Protein AF-A0A523X5C6-F1 (afdb_monomer_lite)

Sequence (104 aa):
MFSLADKSQGISYTIKERESINISNIHRLRFRIEVPNSISNEQIMSIAQKIVKNTIAHEECHSITLDFGLYGYVDFAPYGNWVKAGEIPIDNYQDYKFKYFFFK

Radius of gyration: 13.51 Å; chains: 1; bounding box: 34×24×35 Å

Foldseek 3Di:
DQPLQVVLPPFDKDFPDWDWDDDPNATEIETEMEGDPDDDPSNVSNNVSNVVVVDVVPDDHLKYKYHHDQFFIKIWHLDDPDPDSGPDDRPVSPSIDIDTDTDD

Secondary structure (DSSP, 8-state):
--TTGGGGTT---EEEEEEEEEETTEEEEEEEEE--SS--HHHHHHHHHHHHHHHHTT---SEEEEE-GGGEEEEEE--SS-S-TTSS---TTTT-EEEEEE--

pLDDT: mean 88.05, std 12.82, range [49.19, 98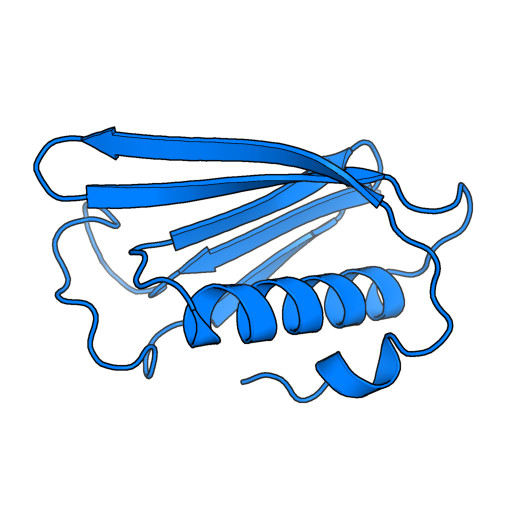.31]

Structure (mmCIF, N/CA/C/O backbone):
data_AF-A0A523X5C6-F1
#
_entry.id   AF-A0A523X5C6-F1
#
loop_
_atom_site.group_PDB
_atom_site.id
_atom_site.type_symbol
_atom_site.label_atom_id
_atom_site.label_alt_id
_atom_site.label_comp_id
_atom_site.label_asym_id
_atom_site.label_entity_id
_atom_site.label_seq_id
_atom_site.pdbx_PDB_ins_code
_atom_site.Cartn_x
_atom_site.Cartn_y
_atom_site.Cartn_z
_atom_site.occupancy
_atom_site.B_iso_or_equiv
_atom_site.auth_seq_id
_atom_site.auth_comp_id
_atom_site.auth_asym_id
_atom_site.auth_atom_id
_atom_site.pdbx_PDB_model_num
ATOM 1 N N . MET A 1 1 ? 7.858 -10.412 2.266 1.00 81.69 1 MET A N 1
ATOM 2 C CA . MET A 1 1 ? 7.269 -9.091 1.951 1.00 81.69 1 MET A CA 1
ATOM 3 C C . MET A 1 1 ? 5.849 -8.914 2.501 1.00 81.69 1 MET A C 1
ATOM 5 O O . MET A 1 1 ? 5.602 -7.884 3.107 1.00 81.69 1 MET A O 1
ATOM 9 N N . PHE A 1 2 ? 4.942 -9.892 2.357 1.00 91.31 2 PHE A N 1
ATOM 10 C CA . PHE A 1 2 ? 3.509 -9.749 2.694 1.00 91.31 2 PHE A CA 1
ATOM 11 C C . PHE A 1 2 ? 3.044 -10.530 3.942 1.00 91.31 2 PHE A C 1
ATOM 13 O O . PHE A 1 2 ? 1.990 -11.162 3.921 1.00 91.31 2 PHE A O 1
ATOM 20 N N . SER A 1 3 ? 3.833 -10.541 5.021 1.00 90.50 3 SER A N 1
ATOM 21 C CA . SER A 1 3 ? 3.575 -11.376 6.211 1.00 90.50 3 SER A CA 1
ATOM 22 C C . SER A 1 3 ? 2.292 -11.040 6.986 1.00 90.50 3 SER A C 1
ATOM 24 O O . SER A 1 3 ? 1.852 -11.846 7.800 1.00 90.50 3 SER A O 1
ATOM 26 N N . LEU A 1 4 ? 1.694 -9.868 6.760 1.00 90.50 4 LEU A N 1
ATOM 27 C CA . LEU A 1 4 ? 0.453 -9.431 7.405 1.00 90.50 4 LEU A CA 1
ATOM 28 C C . LEU A 1 4 ? -0.765 -9.515 6.481 1.00 90.50 4 LEU A C 1
ATOM 30 O O . LEU A 1 4 ? -1.873 -9.294 6.958 1.00 90.50 4 LEU A O 1
ATOM 34 N N . ALA A 1 5 ? -0.604 -9.824 5.189 1.00 87.25 5 ALA A N 1
ATOM 35 C CA . ALA A 1 5 ? -1.713 -9.772 4.230 1.00 87.25 5 ALA A CA 1
ATOM 36 C C . ALA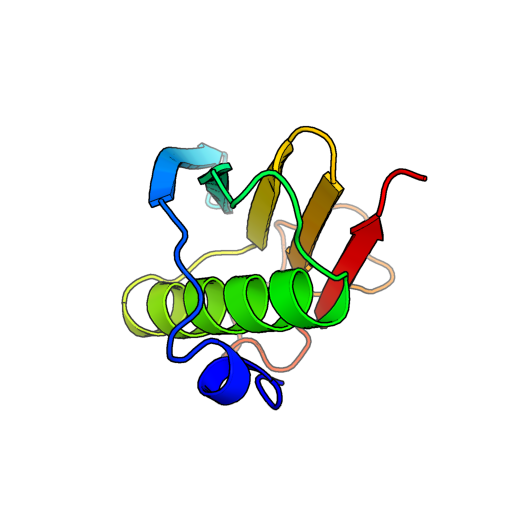 A 1 5 ? -2.899 -10.658 4.651 1.00 87.25 5 ALA A C 1
ATOM 38 O O . ALA A 1 5 ? -4.048 -10.222 4.575 1.00 87.25 5 ALA A O 1
ATOM 39 N N . ASP A 1 6 ? -2.631 -11.855 5.173 1.00 87.56 6 ASP A N 1
ATOM 40 C CA . ASP A 1 6 ? -3.681 -12.801 5.572 1.00 87.56 6 ASP A CA 1
ATOM 41 C C . ASP A 1 6 ? -4.399 -12.368 6.866 1.00 87.56 6 ASP A C 1
ATOM 43 O O . ASP A 1 6 ? -5.574 -12.677 7.059 1.00 87.56 6 ASP A O 1
ATOM 47 N N . LYS A 1 7 ? -3.755 -11.542 7.710 1.00 87.69 7 LYS A N 1
ATOM 48 C CA . LYS A 1 7 ? -4.378 -10.968 8.919 1.00 87.69 7 LYS A CA 1
ATOM 49 C C . LYS A 1 7 ? -5.466 -9.935 8.617 1.00 87.69 7 LYS A C 1
ATOM 51 O O . LYS A 1 7 ? -6.188 -9.530 9.520 1.00 87.69 7 LYS A O 1
ATOM 56 N N . SER A 1 8 ? -5.593 -9.504 7.363 1.00 81.38 8 SER A N 1
ATOM 57 C CA . SER A 1 8 ? -6.647 -8.572 6.951 1.00 81.38 8 SER A CA 1
ATOM 58 C C . SER A 1 8 ? -8.017 -9.237 6.763 1.00 81.38 8 SER A C 1
ATOM 60 O O . SER A 1 8 ? -9.006 -8.555 6.483 1.00 81.38 8 SER A O 1
ATOM 62 N N . GLN A 1 9 ? -8.100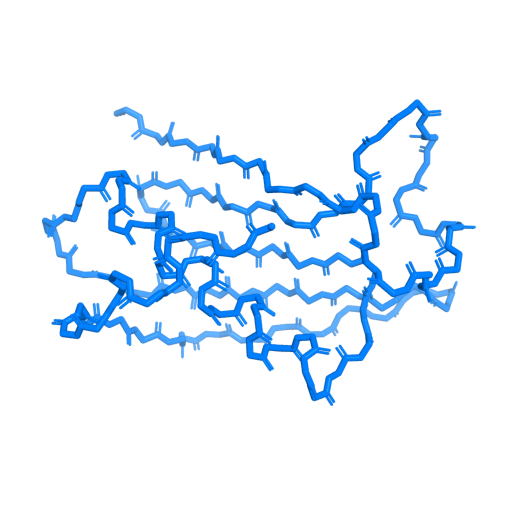 -10.568 6.872 1.00 83.00 9 GLN A N 1
ATOM 63 C CA . GLN A 1 9 ? -9.361 -11.292 6.756 1.00 83.00 9 GLN A CA 1
ATOM 64 C C . GLN A 1 9 ? -10.349 -10.831 7.839 1.00 83.00 9 GLN A C 1
ATOM 66 O O . GLN A 1 9 ? -10.037 -10.824 9.024 1.00 83.00 9 GLN A O 1
ATOM 71 N N . GLY A 1 10 ? -11.551 -10.428 7.420 1.00 83.88 10 GLY A N 1
ATOM 72 C CA . GLY A 1 10 ? -12.589 -9.917 8.321 1.00 83.88 10 GLY A CA 1
ATOM 73 C C . GLY A 1 10 ? -12.493 -8.421 8.646 1.00 83.88 10 GLY A C 1
ATOM 74 O O . GLY A 1 10 ? -13.400 -7.892 9.283 1.00 83.88 10 GLY A O 1
ATOM 75 N N . ILE A 1 11 ? -11.461 -7.712 8.174 1.00 91.00 11 ILE A N 1
ATOM 76 C CA . ILE A 1 11 ? -11.390 -6.251 8.293 1.00 91.00 11 ILE A CA 1
ATOM 77 C C . ILE A 1 11 ? -12.120 -5.625 7.104 1.00 91.00 11 ILE A C 1
ATOM 79 O O . ILE A 1 11 ? -11.767 -5.861 5.948 1.00 91.00 11 ILE A O 1
ATOM 83 N N . SER A 1 12 ? -13.143 -4.819 7.386 1.00 92.62 12 SER A N 1
ATOM 84 C CA . SER A 1 12 ? -13.868 -4.081 6.348 1.00 92.62 12 SER A CA 1
ATOM 85 C C . SER A 1 12 ? -13.021 -2.915 5.840 1.00 92.62 12 SER A C 1
ATOM 87 O O . SER A 1 12 ? -12.487 -2.154 6.639 1.00 92.62 12 SER A O 1
ATOM 89 N N . TYR A 1 13 ? -12.910 -2.763 4.523 1.00 96.06 13 TYR A N 1
ATOM 90 C CA . TYR A 1 13 ? -12.344 -1.583 3.868 1.00 96.06 13 TYR A CA 1
ATOM 91 C C . TYR A 1 13 ? -12.949 -1.440 2.468 1.00 96.06 13 TYR A C 1
ATOM 93 O O . TYR A 1 13 ? -13.361 -2.432 1.864 1.00 96.06 13 TYR A O 1
ATOM 101 N N . THR A 1 14 ? -12.978 -0.216 1.943 1.00 97.25 14 THR A N 1
ATOM 102 C CA . THR A 1 14 ? -13.464 0.073 0.586 1.00 97.25 14 THR A CA 1
ATOM 103 C C . THR A 1 14 ? -12.422 0.880 -0.174 1.00 97.25 14 THR A C 1
ATOM 105 O O . THR A 1 14 ? -11.956 1.907 0.312 1.00 97.25 14 THR A O 1
ATOM 108 N N . ILE A 1 15 ? -12.075 0.454 -1.389 1.00 97.50 15 ILE A N 1
ATOM 109 C CA . ILE A 1 15 ? -11.303 1.288 -2.318 1.00 97.50 15 ILE A CA 1
ATOM 110 C C . ILE A 1 15 ? -12.276 2.310 -2.913 1.00 97.50 15 ILE A C 1
ATOM 112 O O . ILE A 1 15 ? -13.137 1.948 -3.712 1.00 97.50 15 ILE A O 1
ATOM 116 N N . LYS A 1 16 ? -12.174 3.572 -2.493 1.00 97.81 16 LYS A N 1
ATOM 117 C CA . LYS A 1 16 ? -13.020 4.668 -2.994 1.00 97.81 16 LYS A CA 1
ATOM 118 C C . LYS A 1 16 ? -12.563 5.177 -4.348 1.00 97.81 16 LYS A C 1
ATOM 120 O O . LYS A 1 16 ? -13.385 5.585 -5.157 1.00 97.81 16 LYS A O 1
ATOM 125 N N . GLU A 1 17 ? -11.255 5.182 -4.561 1.00 97.19 17 GLU A N 1
ATOM 126 C CA . GLU A 1 17 ? -10.638 5.756 -5.748 1.00 97.19 17 GLU A CA 1
ATOM 127 C C . GLU A 1 17 ? -9.387 4.962 -6.112 1.00 97.19 17 GLU A C 1
ATOM 129 O O . GLU A 1 17 ? -8.656 4.506 -5.227 1.00 97.19 17 GLU A O 1
ATOM 134 N N . ARG A 1 18 ? -9.158 4.800 -7.417 1.00 96.88 18 ARG A N 1
ATOM 135 C CA . ARG A 1 18 ? -7.952 4.210 -7.998 1.00 96.88 18 ARG A CA 1
ATOM 136 C C . ARG A 1 18 ? -7.510 5.089 -9.161 1.00 96.88 18 ARG A C 1
ATOM 138 O O . ARG A 1 18 ? -8.195 5.158 -10.177 1.00 96.88 18 ARG A O 1
ATOM 145 N N . GLU A 1 19 ? -6.350 5.706 -9.021 1.00 96.44 19 GLU A N 1
ATOM 146 C CA . GLU A 1 19 ? -5.722 6.529 -10.047 1.00 96.44 19 GLU A CA 1
ATOM 147 C C . GLU A 1 19 ? -4.522 5.785 -10.636 1.00 96.44 19 GLU A C 1
ATOM 149 O O . GLU A 1 19 ? -3.684 5.248 -9.908 1.00 96.44 19 GLU A O 1
ATOM 154 N N . SER A 1 20 ? -4.432 5.781 -11.964 1.00 94.69 20 SER A N 1
ATOM 155 C CA . SER A 1 20 ? -3.280 5.277 -12.710 1.00 94.69 20 SER A CA 1
ATOM 156 C C . SER A 1 20 ? -2.544 6.455 -13.336 1.00 94.69 20 SER A C 1
ATOM 158 O O . SER A 1 20 ? -3.081 7.130 -14.214 1.00 94.69 20 SER A O 1
ATOM 160 N N . ILE A 1 21 ? -1.303 6.677 -12.916 1.00 90.62 21 ILE A N 1
ATOM 161 C CA . ILE A 1 21 ? -0.465 7.788 -13.363 1.00 90.62 21 ILE A CA 1
ATOM 162 C C . ILE A 1 21 ? 0.630 7.227 -14.268 1.00 90.62 21 ILE A C 1
ATOM 164 O O . ILE A 1 21 ? 1.498 6.486 -13.810 1.00 90.62 21 ILE A O 1
ATOM 168 N N . ASN A 1 22 ? 0.590 7.604 -15.547 1.00 89.50 22 ASN A N 1
ATOM 169 C CA . ASN A 1 22 ? 1.549 7.182 -16.566 1.00 89.50 22 ASN A CA 1
ATOM 170 C C . ASN A 1 22 ? 2.326 8.394 -17.082 1.00 89.50 22 ASN A C 1
ATOM 172 O O . ASN A 1 22 ? 1.745 9.262 -17.733 1.00 89.50 22 ASN A O 1
ATOM 176 N N . ILE A 1 23 ? 3.627 8.468 -16.794 1.00 83.44 23 ILE A N 1
ATOM 177 C CA . ILE A 1 23 ? 4.498 9.561 -17.258 1.00 83.44 23 ILE A CA 1
ATOM 178 C C . ILE A 1 23 ? 5.827 8.970 -17.716 1.00 83.44 23 ILE A C 1
ATOM 180 O O . ILE A 1 23 ? 6.529 8.367 -16.914 1.00 83.44 23 ILE A O 1
ATOM 184 N N . SER A 1 24 ? 6.195 9.172 -18.985 1.00 80.56 24 SER A N 1
ATOM 185 C CA . SER A 1 24 ? 7.505 8.779 -19.536 1.00 80.56 24 SER A CA 1
ATOM 186 C C . SER A 1 24 ? 7.920 7.343 -19.169 1.00 80.56 24 SER A C 1
ATOM 188 O O . SER A 1 24 ? 9.002 7.128 -18.634 1.00 80.56 24 SER A O 1
ATOM 190 N N . ASN A 1 25 ? 7.036 6.372 -19.433 1.00 80.06 25 ASN A N 1
ATOM 191 C CA . ASN A 1 25 ? 7.170 4.937 -19.108 1.00 80.06 25 ASN A CA 1
ATOM 192 C C . ASN A 1 25 ? 7.106 4.566 -17.617 1.00 80.06 25 ASN A C 1
ATOM 194 O O . ASN A 1 25 ? 7.176 3.390 -17.275 1.00 80.06 25 ASN A O 1
ATOM 198 N N . ILE A 1 26 ? 6.897 5.536 -16.728 1.00 83.38 26 ILE A N 1
ATOM 199 C CA . ILE A 1 26 ? 6.686 5.293 -15.304 1.00 83.38 26 ILE A CA 1
ATOM 200 C C . ILE A 1 26 ? 5.190 5.110 -15.066 1.00 83.38 26 ILE A C 1
ATOM 202 O O . ILE A 1 26 ? 4.418 6.060 -15.200 1.00 83.38 26 ILE A O 1
ATOM 206 N N . HIS A 1 27 ? 4.804 3.899 -14.675 1.00 89.62 27 HIS A N 1
ATOM 207 C CA . HIS A 1 27 ? 3.449 3.562 -14.244 1.00 89.62 27 HIS A CA 1
ATOM 208 C C . HIS A 1 27 ? 3.360 3.536 -12.715 1.00 89.62 27 HIS A C 1
ATOM 210 O O . HIS A 1 27 ? 4.037 2.732 -12.070 1.00 89.62 27 HIS A O 1
ATOM 216 N N . ARG A 1 28 ? 2.541 4.411 -12.127 1.00 91.25 28 ARG A N 1
ATOM 217 C CA . ARG A 1 28 ? 2.290 4.481 -10.679 1.00 91.25 28 ARG A CA 1
ATOM 218 C C . ARG A 1 28 ? 0.808 4.357 -10.393 1.00 91.25 28 ARG A C 1
ATOM 220 O O . ARG A 1 28 ? -0.015 4.890 -11.134 1.00 91.25 28 ARG A O 1
ATOM 227 N N . LEU A 1 29 ? 0.487 3.736 -9.268 1.00 95.00 29 LEU A N 1
ATOM 228 C CA . LEU A 1 29 ? -0.886 3.585 -8.814 1.00 95.00 29 LEU A CA 1
ATOM 229 C C . LEU A 1 29 ? -1.089 4.322 -7.497 1.00 95.00 29 LEU A C 1
ATOM 231 O O . LEU A 1 29 ? -0.269 4.217 -6.582 1.00 95.00 29 LEU A O 1
ATOM 235 N N . ARG A 1 30 ? -2.210 5.029 -7.387 1.00 97.00 30 ARG A N 1
ATOM 236 C CA . ARG A 1 30 ? -2.677 5.608 -6.129 1.00 97.00 30 ARG A CA 1
ATOM 237 C C . ARG A 1 30 ? -4.068 5.085 -5.819 1.00 97.00 30 ARG A C 1
ATOM 239 O O . ARG A 1 30 ? -4.933 5.064 -6.687 1.00 97.00 30 ARG A O 1
ATOM 246 N N . PHE A 1 31 ? -4.292 4.693 -4.574 1.00 98.19 31 PHE A N 1
ATOM 247 C CA . PHE A 1 31 ? -5.594 4.255 -4.094 1.00 98.19 31 PHE A CA 1
ATOM 248 C C . PHE A 1 31 ? -6.024 5.106 -2.904 1.00 98.19 31 PHE A C 1
ATOM 250 O O . PHE A 1 31 ? -5.221 5.333 -2.000 1.00 98.19 31 PHE A O 1
ATOM 257 N N . ARG A 1 32 ? -7.294 5.522 -2.867 1.00 98.19 32 ARG A N 1
ATOM 258 C CA . ARG A 1 32 ? -7.926 6.060 -1.654 1.00 98.19 32 ARG A CA 1
ATOM 259 C C . ARG A 1 32 ? -8.742 4.963 -0.991 1.00 98.19 32 ARG A C 1
ATOM 261 O O . ARG A 1 32 ? -9.631 4.384 -1.619 1.00 98.19 32 ARG A O 1
ATOM 268 N N . ILE A 1 33 ? -8.443 4.692 0.272 1.00 97.94 33 ILE A N 1
ATOM 269 C CA . ILE A 1 33 ? -9.016 3.600 1.049 1.00 97.94 33 ILE A CA 1
ATOM 270 C C . ILE A 1 33 ? -9.851 4.181 2.187 1.00 97.94 33 ILE A C 1
ATOM 272 O O . ILE A 1 33 ? -9.350 4.907 3.040 1.00 97.94 33 ILE A O 1
ATOM 276 N N . GLU A 1 34 ? -11.132 3.834 2.209 1.00 97.56 34 GLU A N 1
ATOM 277 C CA . GLU A 1 34 ? -11.995 4.063 3.363 1.00 97.56 34 GLU A CA 1
ATOM 278 C C . GLU A 1 34 ? -11.917 2.856 4.300 1.00 97.56 34 GLU A C 1
ATOM 280 O O . GLU A 1 34 ? -12.034 1.703 3.872 1.00 97.56 34 GLU A O 1
ATOM 285 N N . VAL A 1 35 ? -11.730 3.139 5.584 1.00 96.19 35 VAL A N 1
ATOM 286 C CA . VAL A 1 35 ? -11.641 2.167 6.677 1.00 96.19 35 VAL A CA 1
ATOM 287 C C . VAL A 1 35 ? -12.582 2.584 7.814 1.00 96.19 35 VAL A C 1
ATOM 289 O O . VAL A 1 35 ? -13.005 3.741 7.853 1.00 96.19 35 VAL A O 1
ATOM 292 N N . PRO A 1 36 ? -12.943 1.675 8.738 1.00 93.25 36 PRO A N 1
ATOM 293 C CA . PRO A 1 36 ? -13.773 2.005 9.889 1.00 93.25 36 PRO A CA 1
ATOM 294 C C . PRO A 1 36 ? -13.159 3.108 10.757 1.00 93.25 36 PRO A C 1
ATOM 296 O O . PRO A 1 36 ? -11.941 3.197 10.880 1.00 93.25 36 PRO A O 1
ATOM 299 N N . ASN A 1 37 ? -14.017 3.865 11.452 1.00 87.88 37 ASN A N 1
ATOM 300 C CA . ASN A 1 37 ? -13.617 4.961 12.350 1.00 87.88 37 ASN A CA 1
ATOM 301 C C . ASN A 1 37 ? -12.671 4.533 13.491 1.00 87.88 37 ASN A C 1
ATOM 303 O O . ASN A 1 37 ? -12.011 5.371 14.106 1.00 87.88 37 ASN A O 1
ATOM 307 N N . SER A 1 38 ? -12.609 3.239 13.800 1.00 90.94 38 SER A N 1
ATOM 308 C CA . SER A 1 38 ? -11.642 2.670 14.731 1.00 90.94 38 SER A CA 1
ATOM 309 C C . SER A 1 38 ? -10.881 1.559 14.024 1.00 90.94 38 SER A C 1
ATOM 311 O O . SER A 1 38 ? -11.445 0.513 13.701 1.00 90.94 38 SER A O 1
ATOM 313 N N . ILE A 1 39 ? -9.604 1.816 13.754 1.00 94.19 39 ILE A N 1
ATOM 314 C CA . ILE A 1 39 ? -8.698 0.873 13.114 1.00 94.19 39 ILE A CA 1
ATOM 315 C C . ILE A 1 39 ? -7.297 1.048 13.700 1.00 94.19 39 ILE A C 1
ATOM 317 O O . ILE A 1 39 ? -6.850 2.167 13.950 1.00 94.19 39 ILE A O 1
ATOM 321 N N . SER A 1 40 ? -6.606 -0.060 13.958 1.00 95.06 40 SER A N 1
ATOM 322 C CA . SER A 1 40 ? -5.234 -0.025 14.464 1.00 95.06 40 SER A CA 1
ATOM 323 C C . SER A 1 40 ? -4.211 0.103 13.333 1.00 95.06 40 SER A C 1
ATOM 325 O O . SER A 1 40 ? -4.458 -0.286 12.188 1.00 95.06 40 SER A O 1
ATOM 327 N N . ASN A 1 41 ? -3.006 0.564 13.670 1.00 95.69 41 ASN A N 1
ATOM 328 C CA . ASN A 1 41 ? -1.893 0.606 12.720 1.00 95.69 41 ASN A CA 1
ATOM 329 C C . ASN A 1 41 ? -1.593 -0.780 12.124 1.00 95.69 41 ASN A C 1
ATOM 331 O O . ASN A 1 41 ? -1.375 -0.884 10.922 1.00 95.69 41 ASN A O 1
ATOM 335 N N . GLU A 1 42 ? -1.644 -1.860 12.916 1.00 95.81 42 GLU A N 1
ATOM 336 C CA . GLU A 1 42 ? -1.424 -3.224 12.402 1.00 95.81 42 GLU A CA 1
ATOM 337 C C . GLU A 1 42 ? -2.504 -3.632 11.387 1.00 95.81 42 GLU A C 1
ATOM 339 O O . GLU A 1 42 ? -2.199 -4.242 10.359 1.00 95.81 42 GLU A O 1
ATOM 344 N N . GLN A 1 43 ? -3.760 -3.245 11.626 1.00 95.94 43 GLN A N 1
ATOM 345 C CA . GLN A 1 43 ? -4.857 -3.492 10.692 1.00 95.94 43 GLN A CA 1
ATOM 346 C C . GLN A 1 43 ? -4.657 -2.724 9.378 1.00 95.94 43 GLN A C 1
ATOM 348 O O . GLN A 1 43 ? -4.771 -3.329 8.309 1.00 95.94 43 GLN A O 1
ATOM 353 N N . ILE A 1 44 ? -4.260 -1.447 9.437 1.00 96.81 44 ILE A N 1
ATOM 354 C CA . ILE A 1 44 ? -3.896 -0.657 8.246 1.00 96.81 44 ILE A CA 1
ATOM 355 C C . ILE A 1 44 ? -2.759 -1.338 7.475 1.00 96.81 44 ILE A C 1
ATOM 357 O O . ILE A 1 44 ? -2.854 -1.514 6.260 1.00 96.81 44 ILE A O 1
ATOM 361 N N . MET A 1 45 ? -1.710 -1.787 8.171 1.00 97.44 45 MET A N 1
ATOM 362 C CA . MET A 1 45 ? -0.587 -2.496 7.549 1.00 97.44 45 MET A CA 1
ATOM 363 C C . MET A 1 45 ? -1.038 -3.786 6.854 1.00 97.44 45 MET A C 1
ATOM 365 O O . MET A 1 45 ? -0.602 -4.066 5.737 1.00 97.44 45 MET A O 1
ATOM 369 N N . SER A 1 46 ? -1.925 -4.562 7.485 1.00 97.38 46 SER A N 1
ATOM 370 C CA . SER A 1 46 ? -2.459 -5.803 6.908 1.00 97.38 46 SER A CA 1
ATOM 371 C C . SER A 1 46 ? -3.272 -5.549 5.632 1.00 97.38 46 SER A C 1
ATOM 373 O O . SER A 1 46 ? -3.065 -6.231 4.624 1.00 97.38 46 SER A O 1
ATOM 375 N N . ILE A 1 47 ? -4.137 -4.525 5.639 1.00 97.62 47 ILE A N 1
ATOM 376 C CA . ILE A 1 47 ? -4.934 -4.113 4.476 1.00 97.62 47 ILE A CA 1
ATOM 377 C C . ILE A 1 47 ? -4.011 -3.642 3.356 1.00 97.62 47 ILE A C 1
ATOM 379 O O . ILE A 1 47 ? -4.157 -4.082 2.217 1.00 97.62 47 ILE A O 1
ATOM 383 N N . ALA A 1 48 ? -3.022 -2.808 3.681 1.00 97.88 48 ALA A N 1
ATOM 384 C CA . ALA A 1 48 ? -2.058 -2.314 2.711 1.00 97.88 48 ALA A CA 1
ATOM 385 C C . ALA A 1 48 ? -1.304 -3.455 2.015 1.00 97.88 48 ALA A C 1
ATOM 387 O O . ALA A 1 48 ? -1.217 -3.487 0.787 1.00 97.88 48 ALA A O 1
ATOM 388 N N . GLN A 1 49 ? -0.819 -4.434 2.784 1.00 97.75 49 GLN A N 1
ATOM 389 C CA . GLN A 1 49 ? -0.128 -5.595 2.227 1.00 97.75 49 GLN A CA 1
ATOM 390 C C . GLN A 1 49 ? -1.033 -6.448 1.339 1.00 97.75 49 GLN A C 1
ATOM 392 O O . GLN A 1 49 ? -0.580 -6.899 0.288 1.00 97.75 49 GLN A O 1
ATOM 397 N N . LYS A 1 50 ? -2.302 -6.648 1.718 1.00 97.19 50 LYS A N 1
ATOM 398 C CA . LYS A 1 50 ? -3.271 -7.376 0.888 1.00 97.19 50 LYS A CA 1
ATOM 399 C C . LYS A 1 50 ? -3.559 -6.655 -0.426 1.00 97.1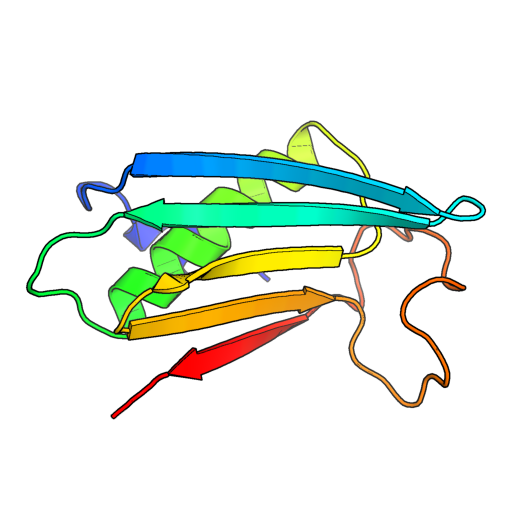9 50 LYS A C 1
ATOM 401 O O . LYS A 1 50 ? -3.535 -7.298 -1.472 1.00 97.19 50 LYS A O 1
ATOM 406 N N . ILE A 1 51 ? -3.815 -5.345 -0.382 1.00 97.25 51 ILE A N 1
ATOM 407 C CA . ILE A 1 51 ? -4.088 -4.553 -1.589 1.00 97.25 51 IL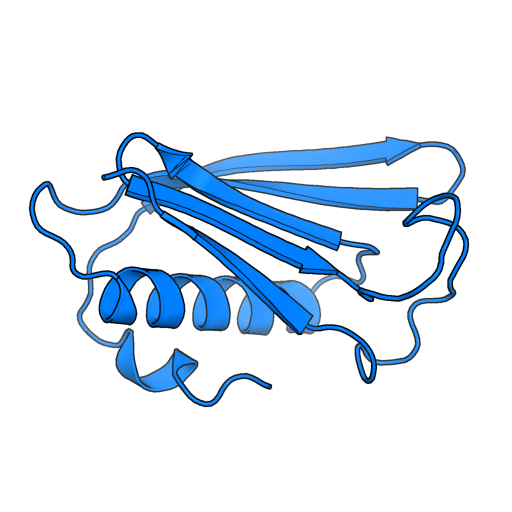E A CA 1
ATOM 408 C C . ILE A 1 51 ? -2.885 -4.621 -2.527 1.00 97.25 51 ILE A C 1
ATOM 410 O O . ILE A 1 51 ? -3.052 -5.012 -3.675 1.00 97.25 51 ILE A O 1
ATOM 414 N N . VAL A 1 52 ? -1.674 -4.339 -2.033 1.00 96.75 52 VAL A N 1
ATOM 415 C CA . VAL A 1 52 ? -0.458 -4.394 -2.858 1.00 96.75 52 VAL A CA 1
ATOM 416 C C . VAL A 1 52 ? -0.244 -5.788 -3.444 1.00 96.75 52 VAL A C 1
ATOM 418 O O . VAL A 1 52 ? -0.056 -5.890 -4.651 1.00 96.75 52 VAL A O 1
ATOM 421 N N . LYS A 1 53 ? -0.318 -6.852 -2.629 1.00 95.50 53 LYS A N 1
ATOM 422 C CA . LYS A 1 53 ? -0.150 -8.244 -3.087 1.00 95.50 53 LYS A CA 1
ATOM 423 C C . LYS A 1 53 ? -1.115 -8.582 -4.223 1.00 95.50 53 LYS A C 1
ATOM 425 O O . LYS A 1 53 ? -0.706 -9.196 -5.202 1.00 95.50 53 LYS A O 1
ATOM 430 N N . ASN A 1 54 ? -2.376 -8.172 -4.097 1.00 95.06 54 ASN A N 1
ATOM 431 C CA . ASN A 1 54 ? -3.383 -8.409 -5.125 1.00 95.06 54 ASN A CA 1
ATOM 432 C C . ASN A 1 54 ? -3.127 -7.569 -6.379 1.00 95.06 54 ASN A C 1
ATOM 434 O O . ASN A 1 54 ? -3.258 -8.093 -7.478 1.00 95.06 54 ASN A O 1
ATOM 438 N N . THR A 1 55 ? -2.749 -6.298 -6.237 1.00 95.62 55 THR A N 1
ATOM 439 C CA . THR A 1 55 ? -2.471 -5.412 -7.375 1.00 95.62 55 THR A CA 1
ATOM 440 C C . THR A 1 55 ? -1.308 -5.939 -8.211 1.00 95.62 55 THR A C 1
ATOM 442 O O . THR A 1 55 ? -1.480 -6.172 -9.402 1.00 95.62 55 THR A O 1
ATOM 445 N N . ILE A 1 56 ? -0.161 -6.232 -7.587 1.00 93.56 56 ILE A N 1
ATOM 446 C CA . ILE A 1 56 ? 1.038 -6.669 -8.323 1.00 93.56 56 ILE A CA 1
ATOM 447 C C . ILE A 1 56 ? 0.917 -8.075 -8.924 1.00 93.56 56 ILE A C 1
ATOM 449 O O . ILE A 1 56 ? 1.735 -8.466 -9.747 1.00 93.56 56 ILE A O 1
ATOM 453 N N . ALA A 1 57 ? -0.088 -8.852 -8.509 1.00 93.19 57 ALA A N 1
ATOM 454 C CA . ALA A 1 57 ? -0.402 -10.137 -9.129 1.00 93.19 57 ALA A CA 1
ATOM 455 C C . ALA A 1 57 ? -1.132 -9.987 -10.477 1.00 93.19 57 ALA A C 1
ATOM 457 O O . ALA A 1 57 ? -1.210 -10.955 -11.229 1.00 93.19 57 ALA A O 1
ATOM 458 N N . HIS A 1 58 ? -1.680 -8.804 -10.771 1.00 93.00 58 HIS A N 1
ATOM 459 C CA . HIS A 1 58 ? -2.478 -8.543 -11.974 1.00 93.00 58 HIS A CA 1
ATOM 460 C C . HIS A 1 58 ? -1.939 -7.386 -12.824 1.00 93.00 58 HIS A C 1
ATOM 462 O O . HIS A 1 58 ? -2.342 -7.249 -13.976 1.00 93.00 58 HIS A O 1
ATOM 468 N N . GLU A 1 59 ? -1.067 -6.542 -12.272 1.00 91.75 59 GLU A N 1
ATOM 469 C CA . GLU A 1 59 ? -0.592 -5.326 -12.924 1.00 91.75 59 GLU A CA 1
ATOM 470 C C . GLU A 1 59 ? 0.825 -4.974 -12.470 1.00 91.75 59 GLU A C 1
ATOM 472 O O . GLU A 1 59 ? 1.103 -4.835 -11.277 1.00 91.75 59 GLU A O 1
ATOM 477 N N . GLU A 1 60 ? 1.715 -4.786 -13.439 1.00 90.25 60 GLU A N 1
ATOM 478 C CA . GLU A 1 60 ? 3.071 -4.316 -13.192 1.00 90.25 60 GLU A CA 1
ATOM 479 C C . GLU A 1 60 ? 3.089 -2.797 -13.020 1.00 90.25 60 GLU A C 1
ATOM 481 O O . GLU A 1 60 ? 2.621 -2.063 -13.885 1.00 90.25 60 GLU A O 1
ATOM 486 N N . CYS A 1 61 ? 3.675 -2.311 -11.926 1.00 90.50 61 CYS A N 1
ATOM 487 C CA . CYS A 1 61 ? 3.772 -0.890 -11.596 1.00 90.50 61 CYS A CA 1
ATOM 488 C C . CYS A 1 61 ? 5.059 -0.551 -10.837 1.00 90.50 61 CYS A C 1
ATOM 490 O O . CYS A 1 61 ? 5.560 -1.354 -10.055 1.00 90.50 61 CYS A O 1
ATOM 492 N N . HIS A 1 62 ? 5.544 0.680 -10.999 1.00 90.12 62 HIS A N 1
ATOM 493 C CA . HIS A 1 62 ? 6.780 1.178 -10.387 1.00 90.12 62 HIS A CA 1
ATOM 494 C C . HIS A 1 62 ? 6.605 1.579 -8.917 1.00 90.12 62 HIS A C 1
ATOM 496 O O . HIS A 1 62 ? 7.563 1.615 -8.146 1.00 90.12 62 HIS A O 1
ATOM 502 N N . SER A 1 63 ? 5.384 1.939 -8.519 1.00 91.50 63 SER A N 1
ATOM 503 C CA . SER A 1 63 ? 5.056 2.243 -7.127 1.00 91.50 63 SER A CA 1
ATOM 504 C C . SER A 1 63 ? 3.553 2.205 -6.890 1.00 91.50 63 SER A C 1
ATOM 506 O O . SER A 1 63 ? 2.774 2.563 -7.780 1.00 91.50 63 SER A O 1
ATOM 508 N N . ILE A 1 64 ? 3.162 1.867 -5.663 1.00 95.00 64 ILE A N 1
ATOM 509 C CA . ILE A 1 64 ? 1.779 1.946 -5.190 1.00 95.00 64 ILE A CA 1
ATOM 510 C C . ILE A 1 64 ? 1.731 2.837 -3.950 1.00 95.00 64 ILE A C 1
ATOM 512 O O . ILE A 1 64 ? 2.452 2.580 -2.989 1.00 95.00 64 ILE A O 1
ATOM 516 N N . THR A 1 65 ? 0.847 3.830 -3.951 1.00 97.12 65 THR A N 1
ATOM 517 C CA . THR A 1 65 ? 0.515 4.643 -2.774 1.00 97.12 65 THR A CA 1
ATOM 518 C C . THR A 1 65 ? -0.922 4.363 -2.347 1.00 97.12 65 THR A C 1
ATOM 520 O O . THR A 1 65 ? -1.843 4.388 -3.162 1.00 97.12 65 THR A O 1
ATOM 523 N N . LEU A 1 66 ? -1.122 4.106 -1.059 1.00 98.31 66 LEU A N 1
ATOM 524 C CA . LEU A 1 66 ? -2.413 3.850 -0.432 1.00 98.31 66 LEU A CA 1
ATOM 525 C C . LEU A 1 66 ? -2.694 4.948 0.592 1.00 98.31 66 LEU A C 1
ATOM 527 O O . LEU A 1 66 ? -1.985 5.073 1.586 1.00 98.31 66 LEU A O 1
ATOM 531 N N . ASP A 1 67 ? -3.730 5.733 0.349 1.00 97.81 67 ASP A N 1
ATOM 532 C CA . ASP A 1 67 ? -4.171 6.840 1.189 1.00 97.81 67 ASP A CA 1
ATOM 533 C C . ASP A 1 67 ? -5.314 6.363 2.095 1.00 97.81 67 ASP A C 1
ATOM 535 O O . ASP A 1 67 ? -6.388 6.016 1.602 1.00 97.81 67 ASP A O 1
ATOM 539 N N . PHE A 1 68 ? -5.073 6.322 3.408 1.00 97.19 68 PHE A N 1
ATOM 540 C CA . PHE A 1 68 ? -6.053 5.938 4.431 1.00 97.19 68 PHE A CA 1
ATOM 541 C C . PHE A 1 68 ? -6.693 7.169 5.100 1.00 97.19 68 PHE A C 1
ATOM 543 O O . PHE A 1 68 ? -7.243 7.075 6.200 1.00 97.19 68 PHE A O 1
ATOM 550 N N . GLY A 1 69 ? -6.620 8.342 4.463 1.00 94.94 69 GLY A N 1
ATOM 551 C CA . GLY A 1 69 ? -7.205 9.580 4.961 1.00 94.94 69 GLY A CA 1
ATOM 552 C C . GLY A 1 69 ? -6.584 10.016 6.286 1.00 94.94 69 GLY A C 1
ATOM 553 O O . GLY A 1 69 ? -5.375 10.213 6.393 1.00 94.94 69 GLY A O 1
ATOM 554 N N . LEU A 1 70 ? -7.423 10.166 7.314 1.00 94.06 70 LEU A N 1
ATOM 555 C CA . LEU A 1 70 ? -7.012 10.689 8.620 1.00 94.06 70 LEU A CA 1
ATOM 556 C C . LEU A 1 70 ? -6.018 9.794 9.375 1.00 94.06 70 LEU A C 1
ATOM 558 O O . LEU A 1 70 ? -5.361 10.275 10.289 1.00 94.06 70 LEU A O 1
ATOM 562 N N . TYR A 1 71 ? -5.885 8.519 8.998 1.00 95.94 71 TYR A N 1
ATOM 563 C CA . TYR A 1 71 ? -4.966 7.593 9.666 1.00 95.94 71 TYR A CA 1
ATOM 564 C C . TYR A 1 71 ? -3.543 7.639 9.110 1.00 95.94 71 TYR A C 1
ATOM 566 O O . TYR A 1 71 ? -2.611 7.188 9.781 1.00 95.94 71 TYR A O 1
ATOM 574 N N . GLY A 1 72 ? -3.357 8.156 7.893 1.00 96.00 72 GLY A N 1
ATOM 575 C CA . GLY A 1 72 ? -2.060 8.158 7.230 1.00 96.00 72 GLY A CA 1
ATOM 576 C C . GLY A 1 72 ? -2.070 7.598 5.816 1.00 96.00 72 GLY A C 1
ATOM 577 O O . GLY A 1 72 ? -3.115 7.413 5.195 1.00 96.00 72 GLY A O 1
ATOM 578 N N . TYR A 1 73 ? -0.878 7.293 5.314 1.00 96.75 73 TYR A N 1
ATOM 579 C CA . TYR A 1 73 ? -0.691 6.657 4.013 1.00 96.75 73 TYR A CA 1
ATOM 580 C C . TYR A 1 73 ? 0.411 5.599 4.052 1.00 96.75 73 TYR A C 1
ATOM 582 O O . TYR A 1 73 ? 1.255 5.558 4.955 1.00 96.75 73 TYR A O 1
ATOM 590 N N . VAL A 1 74 ? 0.377 4.709 3.066 1.00 97.38 74 VAL A N 1
ATOM 591 C CA . VAL A 1 74 ? 1.342 3.631 2.888 1.00 97.38 74 VAL A CA 1
ATOM 592 C C . VAL A 1 74 ? 1.866 3.673 1.473 1.00 97.38 74 VAL A C 1
ATOM 594 O O . VAL A 1 74 ? 1.094 3.659 0.522 1.00 97.38 74 VAL A O 1
ATOM 597 N N . ASP A 1 75 ? 3.178 3.645 1.343 1.00 95.19 75 ASP A N 1
ATOM 598 C CA . ASP A 1 75 ? 3.832 3.565 0.053 1.00 95.19 75 ASP A CA 1
ATOM 599 C C . ASP A 1 75 ? 4.553 2.226 -0.097 1.00 95.19 75 ASP A C 1
ATOM 601 O O . ASP A 1 75 ? 5.169 1.704 0.840 1.00 95.19 75 ASP A O 1
ATOM 605 N N . PHE A 1 76 ? 4.514 1.700 -1.314 1.00 93.75 76 PHE A N 1
ATOM 606 C CA . PHE A 1 76 ? 5.213 0.503 -1.742 1.00 93.75 76 PHE A CA 1
ATOM 607 C C . PHE A 1 76 ? 6.059 0.824 -2.975 1.00 93.75 76 PHE A C 1
ATOM 609 O O . PHE A 1 76 ? 5.528 1.088 -4.056 1.00 93.75 76 PHE A O 1
ATOM 616 N N . ALA A 1 77 ? 7.378 0.843 -2.790 1.00 90.56 77 ALA A N 1
ATOM 617 C CA . ALA A 1 77 ? 8.344 1.288 -3.794 1.00 90.56 77 ALA A CA 1
ATOM 618 C C . ALA A 1 77 ? 9.740 0.680 -3.528 1.00 90.56 77 ALA A C 1
ATOM 620 O O . ALA A 1 77 ? 10.014 0.255 -2.396 1.00 90.56 77 ALA A O 1
ATOM 621 N N . PRO A 1 78 ? 10.652 0.666 -4.520 1.00 84.88 78 PRO A N 1
ATOM 622 C CA . PRO A 1 78 ? 12.034 0.229 -4.339 1.00 84.88 78 PRO A CA 1
ATOM 623 C C . PRO A 1 78 ? 12.834 1.327 -3.623 1.00 84.88 78 PRO A C 1
ATOM 625 O O . PRO A 1 78 ? 13.477 2.184 -4.229 1.00 84.88 78 PRO A O 1
ATOM 628 N N . TYR A 1 79 ? 12.734 1.359 -2.295 1.00 74.69 79 TYR A N 1
ATOM 629 C CA . TYR A 1 79 ? 13.389 2.380 -1.480 1.00 74.69 79 TYR A CA 1
ATOM 630 C C . TYR A 1 79 ? 14.907 2.148 -1.372 1.00 74.69 79 TYR A C 1
ATOM 632 O O . TYR A 1 79 ? 15.348 1.195 -0.723 1.00 74.69 79 TYR A O 1
ATOM 640 N N . GLY A 1 80 ? 15.691 3.077 -1.938 1.00 66.50 80 GLY A N 1
ATOM 641 C CA . GLY A 1 80 ? 17.162 3.125 -1.930 1.00 66.50 80 GLY A CA 1
ATOM 642 C C . GLY A 1 80 ? 17.712 4.535 -2.231 1.00 66.50 80 GLY A C 1
ATOM 643 O O . GLY A 1 80 ? 16.954 5.504 -2.192 1.00 66.50 80 GLY A O 1
ATOM 644 N N . ASN A 1 81 ? 19.015 4.658 -2.524 1.00 51.28 81 ASN A N 1
ATOM 645 C CA . ASN A 1 81 ? 19.699 5.925 -2.853 1.00 51.28 81 ASN A CA 1
ATOM 646 C C . ASN A 1 81 ? 19.426 6.365 -4.301 1.00 51.28 81 ASN A C 1
ATOM 648 O O . ASN A 1 81 ? 20.338 6.397 -5.124 1.00 51.28 81 ASN A O 1
ATOM 652 N N . TRP A 1 82 ? 18.175 6.674 -4.637 1.00 55.72 82 TRP A N 1
ATOM 653 C CA . TRP A 1 82 ? 17.809 6.937 -6.029 1.00 55.72 82 TRP A CA 1
ATOM 654 C C . TRP A 1 82 ? 17.186 8.312 -6.208 1.00 55.72 82 TRP A C 1
ATOM 656 O O . TRP A 1 82 ? 16.307 8.732 -5.458 1.00 55.72 82 TRP A O 1
ATOM 666 N N . VAL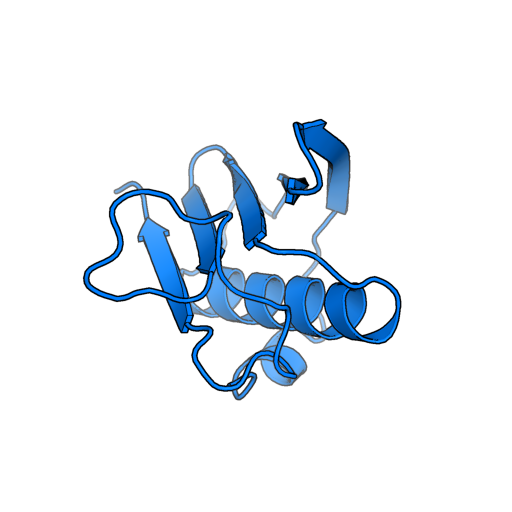 A 1 83 ? 17.663 9.005 -7.240 1.00 49.84 83 VAL A N 1
ATOM 667 C CA . VAL A 1 83 ? 17.329 10.395 -7.554 1.00 49.84 83 VAL A CA 1
ATOM 668 C C . VAL A 1 83 ? 15.861 10.533 -7.991 1.00 49.84 83 VAL A C 1
ATOM 670 O O . VAL A 1 83 ? 15.264 11.574 -7.723 1.00 49.84 83 VAL A O 1
ATOM 673 N N . LYS A 1 84 ? 15.238 9.495 -8.585 1.00 51.88 84 LYS A N 1
ATOM 674 C CA . LYS A 1 84 ? 13.798 9.442 -8.924 1.00 51.88 84 LYS A CA 1
ATOM 675 C C . LYS A 1 84 ? 13.276 7.995 -8.968 1.00 51.88 84 LYS A C 1
ATOM 677 O O . LYS A 1 84 ? 13.850 7.145 -9.637 1.00 51.88 84 LYS A O 1
ATOM 682 N N . ALA A 1 85 ? 12.147 7.719 -8.308 1.00 50.69 85 ALA A N 1
ATOM 683 C CA . ALA A 1 85 ? 11.465 6.413 -8.256 1.00 50.69 85 ALA A CA 1
ATOM 684 C C . ALA A 1 85 ? 10.775 6.020 -9.587 1.00 50.69 85 ALA A C 1
ATOM 686 O O . ALA A 1 85 ? 9.566 5.794 -9.629 1.00 50.69 85 ALA A O 1
ATOM 687 N N . GLY A 1 86 ? 11.500 6.060 -10.704 1.00 49.19 86 GLY A N 1
ATOM 688 C CA . GLY A 1 86 ? 10.953 5.808 -12.041 1.00 49.19 86 GLY A CA 1
ATOM 689 C C . GLY A 1 86 ? 11.947 5.265 -13.065 1.00 49.19 86 GLY A C 1
ATOM 690 O O . GLY A 1 86 ? 11.581 5.087 -14.215 1.00 49.19 86 GLY A O 1
ATOM 691 N N . GLU A 1 87 ? 13.192 5.006 -12.673 1.00 54.91 87 GLU A N 1
ATOM 692 C CA . GLU A 1 87 ? 14.247 4.572 -13.603 1.00 54.91 87 GLU A CA 1
ATOM 693 C C . GLU A 1 87 ? 14.664 3.109 -13.399 1.00 54.91 87 GLU A C 1
ATOM 695 O O . GLU A 1 87 ? 15.565 2.629 -14.081 1.00 54.91 87 GLU A O 1
ATOM 700 N N . ILE A 1 88 ? 14.021 2.385 -12.475 1.00 59.47 88 ILE A N 1
ATOM 701 C CA . ILE A 1 88 ? 14.339 0.977 -12.217 1.00 59.47 88 ILE A CA 1
ATOM 702 C C . ILE A 1 88 ? 13.334 0.104 -12.975 1.00 59.47 88 ILE A C 1
ATOM 704 O O . ILE A 1 88 ? 12.128 0.267 -12.759 1.00 59.47 88 ILE A O 1
ATOM 708 N N . PRO A 1 89 ? 13.803 -0.826 -13.827 1.00 60.34 89 PRO A N 1
ATOM 709 C CA . PRO A 1 89 ? 12.968 -1.884 -14.377 1.00 60.34 89 PRO A CA 1
ATOM 710 C C . PRO A 1 89 ? 12.224 -2.623 -13.263 1.00 60.34 89 PRO A C 1
ATOM 712 O O . PRO A 1 89 ? 12.744 -2.808 -12.162 1.00 60.34 89 PRO A O 1
ATOM 715 N N . ILE A 1 90 ? 11.003 -3.064 -13.537 1.00 65.88 90 ILE A N 1
ATOM 716 C CA . ILE A 1 90 ? 10.235 -3.851 -12.572 1.00 65.88 90 ILE A CA 1
ATOM 717 C C . ILE A 1 90 ? 10.881 -5.244 -12.485 1.00 65.88 90 ILE A C 1
ATOM 719 O O . ILE A 1 90 ? 10.564 -6.134 -13.263 1.00 65.88 90 ILE A O 1
ATOM 723 N N . ASP A 1 91 ? 11.823 -5.425 -11.555 1.00 68.25 91 ASP A N 1
ATOM 724 C CA . ASP A 1 91 ? 12.500 -6.707 -11.314 1.00 68.25 91 ASP A CA 1
ATOM 725 C C . ASP A 1 91 ? 11.817 -7.481 -10.182 1.00 68.25 91 ASP A C 1
ATOM 727 O O . ASP A 1 91 ? 12.288 -7.552 -9.042 1.00 68.25 91 ASP A O 1
ATOM 731 N N . ASN A 1 92 ? 10.625 -8.001 -10.486 1.00 73.06 92 ASN A N 1
ATOM 732 C CA . ASN A 1 92 ? 9.874 -8.911 -9.612 1.00 73.06 92 ASN A CA 1
ATOM 733 C C . ASN A 1 92 ? 9.663 -8.405 -8.170 1.00 73.06 92 ASN A C 1
ATOM 735 O O . ASN A 1 92 ? 9.466 -9.196 -7.246 1.00 73.06 92 ASN A O 1
ATOM 739 N N . TYR A 1 93 ? 9.703 -7.086 -7.965 1.00 83.94 93 TYR A N 1
ATOM 740 C CA . TYR A 1 93 ? 9.501 -6.427 -6.676 1.00 83.94 93 TYR A CA 1
ATOM 741 C C . TYR A 1 93 ? 10.471 -6.845 -5.549 1.00 83.94 93 TYR A C 1
ATOM 743 O O . TYR A 1 93 ? 10.152 -6.633 -4.378 1.00 83.94 93 TYR A O 1
ATOM 751 N N . GLN A 1 94 ? 11.649 -7.407 -5.857 1.00 82.06 94 GLN A N 1
ATOM 752 C CA . GLN A 1 94 ? 12.572 -7.925 -4.828 1.00 82.06 94 GLN A CA 1
ATOM 753 C C . GLN A 1 94 ? 13.075 -6.837 -3.864 1.00 82.06 94 GLN A C 1
ATOM 755 O O . GLN A 1 94 ? 13.134 -7.058 -2.654 1.00 82.06 94 GLN A O 1
ATOM 760 N N . ASP A 1 95 ? 13.354 -5.640 -4.386 1.00 83.75 95 ASP A N 1
ATOM 761 C CA . ASP A 1 95 ? 13.850 -4.499 -3.604 1.00 83.75 95 ASP A CA 1
ATOM 762 C C . ASP A 1 95 ? 12.743 -3.595 -3.041 1.00 83.75 95 ASP A C 1
ATOM 764 O O . ASP A 1 95 ? 13.022 -2.584 -2.381 1.00 83.75 95 ASP A O 1
ATOM 768 N N . TYR A 1 96 ? 11.475 -3.929 -3.294 1.00 89.31 96 TYR A N 1
ATOM 769 C CA . TYR A 1 96 ? 10.359 -3.105 -2.853 1.00 89.31 96 TYR A CA 1
ATOM 770 C C . TYR A 1 96 ? 10.127 -3.263 -1.355 1.00 89.31 96 TYR A C 1
ATOM 772 O O . TYR A 1 96 ? 10.213 -4.346 -0.773 1.00 89.31 96 TYR A O 1
ATOM 780 N N . LYS A 1 97 ? 9.811 -2.146 -0.703 1.00 91.12 97 LYS A N 1
ATOM 781 C CA . LYS A 1 97 ? 9.524 -2.110 0.731 1.00 91.12 97 LYS A CA 1
ATOM 782 C C . LYS A 1 97 ? 8.271 -1.293 0.972 1.00 91.12 97 LYS A C 1
ATOM 784 O O . LYS A 1 97 ? 7.962 -0.371 0.223 1.00 91.12 97 LYS A O 1
ATOM 789 N N . PHE A 1 98 ? 7.587 -1.619 2.058 1.00 93.81 98 PHE A N 1
ATOM 790 C CA . PHE A 1 98 ? 6.522 -0.784 2.586 1.00 93.81 98 PHE A CA 1
ATOM 791 C C . PHE A 1 98 ? 7.110 0.319 3.465 1.00 93.81 98 PHE A C 1
ATOM 793 O O . PHE A 1 98 ? 7.928 0.034 4.346 1.00 93.81 98 PHE A O 1
ATOM 800 N N . LYS A 1 99 ? 6.648 1.554 3.279 1.00 94.81 99 LYS A N 1
ATOM 801 C CA . LYS A 1 99 ? 6.778 2.623 4.272 1.00 94.81 99 LYS A CA 1
ATOM 802 C C . LYS A 1 99 ? 5.397 3.045 4.735 1.00 94.81 99 LYS A C 1
ATOM 804 O O . LYS A 1 99 ? 4.516 3.295 3.921 1.00 94.81 99 LYS A O 1
ATOM 809 N N . TYR A 1 100 ? 5.236 3.115 6.048 1.00 95.25 100 TYR A N 1
ATOM 810 C CA . TYR A 1 100 ? 3.981 3.456 6.699 1.00 95.25 100 TYR A CA 1
ATOM 811 C C . TYR A 1 100 ? 4.134 4.819 7.366 1.00 95.25 100 TYR A C 1
ATOM 813 O O . TYR A 1 100 ? 5.062 5.021 8.153 1.00 95.25 100 TYR A O 1
ATOM 821 N N . PHE A 1 101 ? 3.227 5.736 7.057 1.00 96.19 101 PHE A N 1
ATOM 822 C CA . PHE A 1 101 ? 3.219 7.094 7.583 1.00 96.19 101 PHE A CA 1
ATOM 823 C C . PHE A 1 101 ? 1.909 7.307 8.328 1.00 96.19 101 PHE A C 1
ATOM 825 O O . PHE A 1 101 ? 0.904 7.645 7.714 1.00 96.19 101 PHE A O 1
ATOM 832 N N . PHE A 1 102 ? 1.915 7.067 9.639 1.00 96.44 102 PHE A N 1
ATOM 833 C CA . PHE A 1 102 ? 0.725 7.219 10.476 1.00 96.44 102 PHE A CA 1
ATOM 834 C C . PHE A 1 102 ? 0.602 8.644 11.004 1.00 96.44 102 PHE A C 1
ATOM 836 O O . PHE A 1 102 ? 1.584 9.222 11.483 1.00 96.44 102 PHE A O 1
ATOM 843 N N . PHE A 1 103 ? -0.609 9.187 10.950 1.00 90.94 103 PHE A N 1
ATOM 844 C CA . PHE A 1 103 ? -0.934 10.459 11.585 1.00 90.94 103 PHE A CA 1
ATOM 845 C C . PHE A 1 103 ? -1.388 10.184 13.024 1.00 90.94 103 PHE A C 1
ATOM 847 O O . PHE A 1 103 ? -2.134 9.238 13.273 1.00 90.94 103 PHE A O 1
ATOM 854 N N . LYS A 1 104 ? -0.819 10.932 13.975 1.00 67.75 104 LYS A N 1
ATOM 855 C CA . LYS A 1 104 ? -1.139 10.832 15.406 1.00 67.75 104 LYS A CA 1
ATOM 856 C C . LYS A 1 104 ? -2.377 11.642 15.740 1.00 67.75 104 LYS A C 1
ATOM 858 O O . LYS A 1 104 ? -2.494 12.751 15.174 1.00 67.75 104 LYS A O 1
#